Protein AF-A0AAW4BKP0-F1 (afdb_monomer_lite)

Sequence (81 aa):
MIHKRDPHTGQKFKSCPHCSDANGGEHVFHPYPSSFGKTPARVTARNPEGYQSYCIDCRRLDKGVQSQTYMNGKACSSLVE

Secondary structure (DSSP, 8-state):
--EEE-TTT--EEEE-HHHHHHHSSS-EEEETTTTT-B-GGG-BTTBTT-B-SS-HHHHTSPTTPPPSGGGGSEEGGGG--

Foldseek 3Di:
DDWFAQPVPRFIWDFAPLLQVLVVPFTFIDGPPVQFDADPVQDDPVRNRRTHRHGPQVVPDDPPDRDPCNVVTDGPVNRDD

pLDDT: mean 93.32, std 5.34, range [57.66, 97.31]

Radius of gyration: 12.6 Å; chains: 1; bounding box: 27×32×30 Å

Structure (mmCIF, N/CA/C/O backbone):
data_AF-A0AAW4BKP0-F1
#
_entry.id   AF-A0AAW4BKP0-F1
#
loop_
_atom_site.group_PDB
_atom_site.id
_atom_site.type_symbol
_atom_site.label_at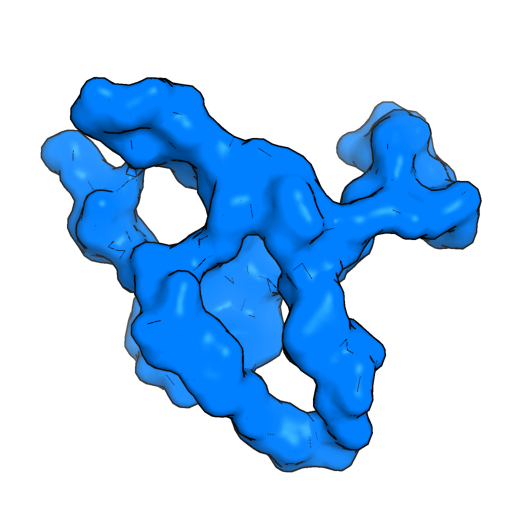om_id
_atom_site.label_alt_id
_atom_site.label_comp_id
_atom_site.label_asym_id
_atom_site.label_entity_id
_atom_site.label_seq_id
_atom_site.pdbx_PDB_ins_code
_atom_site.Cartn_x
_atom_site.Cartn_y
_atom_site.Cartn_z
_atom_site.occupancy
_atom_site.B_iso_or_equiv
_atom_site.auth_seq_id
_atom_site.auth_comp_id
_atom_site.auth_asym_id
_atom_site.auth_atom_id
_atom_site.pdbx_PDB_model_num
ATOM 1 N N . MET A 1 1 ? -5.103 2.868 -6.549 1.00 78.94 1 MET A N 1
ATOM 2 C CA . MET A 1 1 ? -4.752 2.578 -5.140 1.00 78.94 1 MET A CA 1
ATOM 3 C C . MET A 1 1 ? -4.980 3.832 -4.347 1.00 78.94 1 MET A C 1
ATOM 5 O O . MET A 1 1 ? -4.630 4.897 -4.842 1.00 78.94 1 MET A O 1
ATOM 9 N N . ILE A 1 2 ? -5.596 3.702 -3.181 1.00 88.94 2 ILE A N 1
ATOM 10 C CA . ILE A 1 2 ? -6.056 4.850 -2.411 1.00 88.94 2 ILE A CA 1
ATOM 11 C C . ILE A 1 2 ? -4.893 5.340 -1.556 1.00 88.94 2 ILE A C 1
ATOM 13 O O . ILE A 1 2 ? -4.205 4.544 -0.913 1.00 88.94 2 ILE A O 1
ATOM 17 N N . HIS A 1 3 ? -4.660 6.647 -1.578 1.00 91.50 3 HIS A N 1
ATOM 18 C CA . HIS A 1 3 ? -3.749 7.315 -0.661 1.00 91.50 3 HIS A CA 1
ATOM 19 C C . HIS A 1 3 ? -4.570 8.124 0.334 1.00 91.50 3 HIS A C 1
ATOM 21 O O . HIS A 1 3 ? -5.572 8.731 -0.038 1.00 91.50 3 HIS A O 1
ATOM 27 N N . LYS A 1 4 ? -4.126 8.132 1.585 1.00 94.06 4 LYS A N 1
ATOM 28 C CA . LYS A 1 4 ? -4.689 8.959 2.649 1.00 94.06 4 LYS A CA 1
ATOM 29 C C . LYS A 1 4 ? -3.574 9.675 3.391 1.00 94.06 4 LYS A C 1
ATOM 31 O O . LYS A 1 4 ? -2.403 9.300 3.294 1.00 94.06 4 LYS A O 1
ATOM 36 N N . ARG A 1 5 ? -3.946 10.721 4.115 1.00 93.81 5 ARG A N 1
ATOM 37 C CA . ARG A 1 5 ? -3.058 11.436 5.019 1.00 93.81 5 ARG A CA 1
ATOM 38 C C . ARG A 1 5 ? -3.644 11.330 6.414 1.00 93.81 5 ARG A C 1
ATOM 40 O O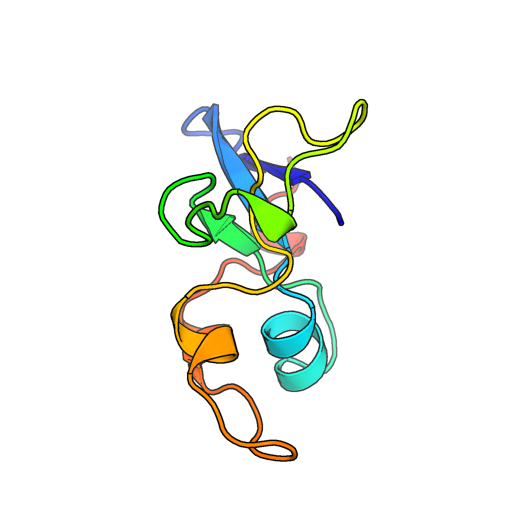 . ARG A 1 5 ? -4.845 11.494 6.570 1.00 93.81 5 ARG A O 1
ATOM 47 N N . ASP A 1 6 ? -2.807 11.005 7.384 1.00 91.25 6 ASP A N 1
ATOM 48 C CA . ASP A 1 6 ? -3.202 11.066 8.784 1.00 91.25 6 ASP A CA 1
ATOM 49 C C . ASP A 1 6 ? -3.377 12.548 9.167 1.00 91.25 6 ASP A C 1
ATOM 51 O O . ASP A 1 6 ? -2.448 13.331 8.929 1.00 91.25 6 ASP A O 1
ATOM 55 N N . PRO A 1 7 ? -4.552 12.959 9.675 1.00 88.06 7 PRO A N 1
ATOM 56 C CA . PRO A 1 7 ? -4.849 14.371 9.910 1.00 88.06 7 PRO A CA 1
ATOM 57 C C . PRO A 1 7 ? -4.058 14.960 11.081 1.00 88.06 7 PRO A C 1
ATOM 59 O O . PRO A 1 7 ? -3.759 16.151 11.086 1.00 88.06 7 PRO A O 1
ATOM 62 N N . HIS A 1 8 ? -3.639 14.130 12.038 1.00 88.06 8 HIS A N 1
ATOM 63 C CA . HIS A 1 8 ? -2.892 14.584 13.208 1.00 88.06 8 HIS A CA 1
ATOM 64 C C . HIS A 1 8 ? -1.397 14.732 12.919 1.00 88.06 8 HIS A C 1
ATOM 66 O O . HIS A 1 8 ? -0.754 15.660 13.400 1.00 88.06 8 HIS A O 1
ATOM 72 N N . THR A 1 9 ? -0.827 13.809 12.140 1.00 91.38 9 THR A N 1
ATOM 73 C CA . THR A 1 9 ? 0.629 13.757 11.900 1.00 91.38 9 THR A CA 1
ATOM 74 C C . THR A 1 9 ? 1.041 14.246 10.513 1.00 91.38 9 THR A C 1
ATOM 76 O O . THR A 1 9 ? 2.224 14.461 10.250 1.00 91.38 9 THR A O 1
ATOM 79 N N . GLY A 1 10 ? 0.097 14.368 9.577 1.00 91.25 10 GLY A N 1
ATOM 80 C CA . GLY A 1 10 ? 0.376 14.662 8.173 1.00 91.25 10 GLY A CA 1
ATOM 81 C C . GLY A 1 10 ? 1.075 13.520 7.418 1.00 91.25 10 GLY A C 1
ATOM 82 O O . GLY A 1 10 ? 1.422 13.689 6.237 1.00 91.25 10 GLY A O 1
ATOM 83 N N . GLN A 1 11 ? 1.289 12.363 8.056 1.00 94.44 11 GLN A N 1
ATOM 84 C CA . GLN A 1 11 ? 1.954 11.214 7.448 1.00 94.44 11 GLN A CA 1
ATOM 85 C C . GLN A 1 11 ? 1.101 10.642 6.310 1.00 94.44 11 GLN A C 1
ATOM 87 O O . GLN A 1 11 ? -0.119 10.517 6.413 1.00 94.44 11 GLN A O 1
ATOM 92 N N . LYS A 1 12 ? 1.749 10.305 5.191 1.00 95.19 12 LYS A N 1
ATOM 93 C CA . LYS A 1 12 ? 1.080 9.713 4.030 1.00 95.19 12 LYS A CA 1
ATOM 94 C C . LYS A 1 12 ? 0.968 8.208 4.204 1.00 95.19 12 LYS A C 1
ATOM 96 O O . LYS A 1 12 ? 1.925 7.537 4.587 1.00 95.19 12 LYS A O 1
ATOM 101 N N . PHE A 1 13 ? -0.179 7.683 3.818 1.00 96.31 13 PHE A N 1
ATOM 102 C CA . PHE A 1 13 ? -0.472 6.267 3.815 1.00 96.31 13 PHE A CA 1
ATOM 103 C C . PHE A 1 13 ? -1.011 5.836 2.458 1.00 96.31 13 PHE A C 1
ATOM 105 O O . PHE A 1 13 ? -1.618 6.616 1.720 1.00 96.31 13 PHE A O 1
ATOM 112 N N . LYS A 1 14 ? -0.816 4.561 2.144 1.00 96.19 14 LYS A N 1
ATOM 113 C CA . LYS A 1 14 ? -1.330 3.927 0.934 1.00 96.19 14 LYS A CA 1
ATOM 114 C C . LYS A 1 14 ? -2.004 2.611 1.288 1.00 96.19 14 LYS A C 1
ATOM 116 O O . LYS A 1 14 ? -1.496 1.859 2.116 1.00 96.19 14 LYS A O 1
ATOM 121 N N . SER A 1 15 ? -3.134 2.333 0.647 1.00 97.12 15 SER A N 1
ATOM 122 C CA . SER A 1 15 ? -3.875 1.087 0.832 1.00 97.12 15 SER A CA 1
ATOM 123 C C . SER A 1 15 ? -3.112 -0.099 0.226 1.00 97.12 15 SER A C 1
ATOM 125 O O . SER A 1 15 ? -2.760 -0.042 -0.959 1.00 97.12 15 SER A O 1
ATOM 127 N N . CYS A 1 16 ? -2.911 -1.182 0.981 1.00 97.25 16 CYS A N 1
ATOM 128 C CA . CYS A 1 16 ? -2.452 -2.459 0.427 1.00 97.25 16 CYS A CA 1
ATOM 129 C C . CYS A 1 16 ? -3.675 -3.311 0.039 1.00 97.25 16 CYS A C 1
ATOM 131 O O . CYS A 1 16 ? -4.480 -3.621 0.923 1.00 97.25 16 CYS A O 1
ATOM 133 N N . PRO A 1 17 ? -3.832 -3.715 -1.239 1.00 95.50 17 PRO A N 1
ATOM 134 C CA . PRO A 1 17 ? -4.998 -4.491 -1.663 1.00 95.50 17 PRO A CA 1
ATOM 135 C C . PRO A 1 17 ? -5.128 -5.820 -0.915 1.00 95.50 17 PRO A C 1
ATOM 137 O O . PRO A 1 17 ? -6.204 -6.134 -0.434 1.00 95.50 17 PRO A O 1
ATOM 140 N N . HIS A 1 18 ? -4.022 -6.544 -0.726 1.00 96.56 18 HIS A N 1
ATOM 141 C CA . HIS A 1 18 ? -4.042 -7.851 -0.066 1.00 96.56 18 HIS A CA 1
ATOM 142 C C . HIS A 1 18 ? -4.343 -7.765 1.438 1.00 96.56 18 HIS A C 1
ATOM 144 O O . HIS A 1 18 ? -5.031 -8.619 1.981 1.00 96.56 18 HIS A O 1
ATOM 150 N N . CYS A 1 19 ? -3.889 -6.705 2.117 1.00 97.31 19 CYS A N 1
ATOM 151 C CA . CYS A 1 19 ? -4.298 -6.456 3.501 1.00 97.31 19 CYS A CA 1
ATOM 152 C C . CYS A 1 19 ? -5.770 -6.041 3.599 1.00 97.31 19 CYS A C 1
ATOM 154 O O . CYS A 1 19 ? -6.442 -6.411 4.549 1.00 97.31 19 CYS A O 1
ATOM 156 N N . SER A 1 20 ? -6.264 -5.266 2.629 1.00 96.75 20 SER A N 1
ATOM 157 C CA . SER A 1 20 ? -7.671 -4.846 2.604 1.00 96.75 20 SER A CA 1
ATOM 158 C C . SER A 1 20 ? -8.601 -6.040 2.386 1.00 96.75 20 SER A C 1
ATOM 160 O O . SER 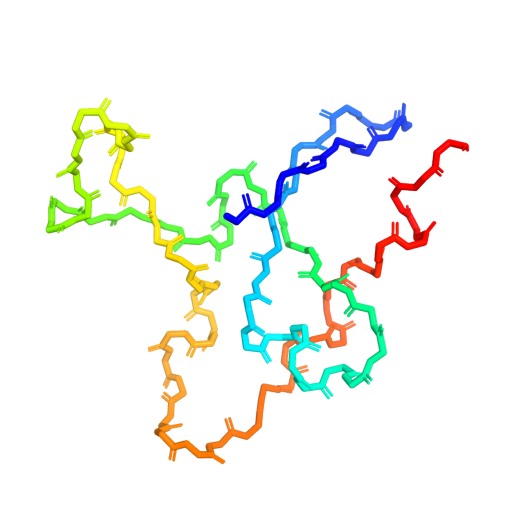A 1 20 ? -9.623 -6.140 3.049 1.00 96.75 20 SER A O 1
ATOM 162 N N . ASP A 1 21 ? -8.210 -6.953 1.497 1.00 95.50 21 ASP A N 1
ATOM 163 C CA . ASP A 1 21 ? -8.910 -8.214 1.252 1.00 95.50 21 ASP A CA 1
ATOM 164 C C . ASP A 1 21 ? -8.926 -9.096 2.510 1.00 95.50 21 ASP A C 1
ATOM 166 O O . ASP A 1 21 ? -9.990 -9.491 2.975 1.00 95.50 21 ASP A O 1
ATOM 170 N N . ALA A 1 22 ? -7.765 -9.288 3.148 1.00 95.75 22 ALA A N 1
ATOM 171 C CA . ALA A 1 22 ? -7.658 -10.059 4.386 1.00 95.75 22 ALA A CA 1
ATOM 172 C C . ALA A 1 22 ? -8.465 -9.475 5.558 1.00 95.75 22 ALA A C 1
ATOM 174 O O . ALA A 1 22 ? -8.952 -10.238 6.387 1.00 95.75 22 ALA A O 1
ATOM 175 N N . ASN A 1 23 ? -8.602 -8.148 5.624 1.00 96.00 23 ASN A N 1
ATOM 176 C CA . ASN A 1 23 ? -9.407 -7.457 6.630 1.00 96.00 23 ASN A CA 1
ATOM 177 C C . ASN A 1 23 ? -10.920 -7.628 6.406 1.00 96.00 23 ASN A C 1
ATOM 179 O O . ASN A 1 23 ? -11.697 -7.483 7.344 1.00 96.00 23 ASN A O 1
ATOM 183 N N . GLY A 1 24 ? -11.357 -7.893 5.170 1.00 92.69 24 GLY A N 1
ATOM 184 C CA . GLY A 1 24 ? -12.740 -8.251 4.833 1.00 92.69 24 GLY A CA 1
ATOM 185 C C . GLY A 1 24 ? -13.800 -7.146 4.957 1.00 92.69 24 GLY A C 1
ATOM 186 O O . GLY A 1 24 ? -14.933 -7.369 4.543 1.00 92.69 24 GLY A O 1
ATOM 187 N N . GLY A 1 25 ? -13.470 -5.966 5.496 1.00 91.69 25 GLY A N 1
ATOM 188 C CA . GLY A 1 25 ? -14.439 -4.878 5.707 1.00 91.69 25 GLY A CA 1
ATOM 189 C C . GLY A 1 25 ? -13.966 -3.503 5.241 1.00 91.69 25 GLY A C 1
ATOM 190 O O . GLY A 1 25 ? -14.676 -2.805 4.522 1.00 91.69 25 GLY A O 1
ATOM 191 N N . GLU A 1 26 ? -12.750 -3.108 5.618 1.00 93.75 26 GLU A N 1
ATOM 192 C CA . GLU A 1 26 ? -12.201 -1.787 5.294 1.00 93.75 26 GLU A CA 1
ATOM 193 C C . GLU A 1 26 ? -10.866 -1.861 4.553 1.00 93.75 26 GLU A C 1
ATOM 195 O O . GLU A 1 26 ? -10.087 -2.804 4.711 1.00 93.75 26 GLU A O 1
ATOM 200 N N . HIS A 1 27 ? -10.554 -0.798 3.804 1.00 96.19 27 HIS A N 1
ATOM 201 C CA . HIS A 1 27 ? -9.214 -0.610 3.264 1.00 96.19 27 HIS A CA 1
ATOM 202 C C . HIS A 1 27 ? -8.181 -0.489 4.382 1.00 96.19 27 HIS A C 1
ATOM 204 O O . HIS A 1 27 ? -8.323 0.338 5.283 1.00 96.19 27 HIS A O 1
ATOM 210 N N . VAL A 1 28 ? -7.107 -1.266 4.258 1.00 97.19 28 VAL A N 1
ATOM 211 C CA . VAL A 1 28 ? -5.983 -1.251 5.192 1.00 97.19 28 VAL A CA 1
ATOM 212 C C . VAL A 1 28 ? -4.813 -0.483 4.595 1.00 97.19 28 VAL A C 1
ATOM 214 O O . VAL A 1 28 ? -4.335 -0.771 3.491 1.00 97.19 28 VAL A O 1
ATOM 217 N N . PHE A 1 29 ? -4.347 0.502 5.352 1.00 97.12 29 PHE A N 1
ATOM 218 C CA . PHE A 1 29 ? -3.358 1.490 4.966 1.00 97.12 29 PHE A CA 1
ATOM 219 C C . PHE A 1 29 ? -2.030 1.274 5.694 1.00 97.12 29 PHE A C 1
ATOM 221 O O . PHE A 1 29 ? -1.994 1.093 6.907 1.00 97.12 29 PHE A O 1
ATOM 228 N N . HIS A 1 30 ? -0.923 1.371 4.957 1.00 97.06 30 HIS A N 1
ATOM 229 C CA . HIS A 1 30 ? 0.431 1.332 5.515 1.00 97.06 30 HIS A CA 1
ATOM 230 C C . HIS A 1 30 ? 1.209 2.609 5.179 1.00 97.06 30 HIS A C 1
ATOM 232 O O . HIS A 1 30 ? 0.888 3.261 4.173 1.00 97.06 30 HIS A O 1
ATOM 238 N N . PRO A 1 31 ? 2.224 2.966 5.989 1.00 96.00 31 PRO A N 1
ATOM 239 C CA . PRO A 1 31 ? 3.074 4.120 5.739 1.00 96.00 31 PRO A CA 1
ATOM 240 C C . PRO A 1 31 ? 3.610 4.155 4.307 1.00 96.00 31 PRO A C 1
ATOM 242 O O . PRO A 1 31 ? 4.164 3.184 3.781 1.00 96.00 31 PRO A O 1
ATOM 245 N N . TYR A 1 32 ? 3.435 5.302 3.662 1.00 94.50 32 TYR A N 1
ATOM 246 C CA . TYR A 1 32 ? 3.880 5.540 2.302 1.00 94.50 32 TYR A CA 1
ATOM 247 C C . TYR A 1 32 ? 4.969 6.619 2.291 1.00 94.50 32 TYR A C 1
ATOM 249 O O . TYR A 1 32 ? 4.750 7.703 2.837 1.00 94.50 32 TYR A O 1
ATOM 257 N N . PRO A 1 33 ? 6.122 6.377 1.640 1.00 93.75 33 PRO A N 1
ATOM 258 C CA . PRO A 1 33 ? 6.422 5.241 0.755 1.00 93.75 33 PRO A CA 1
ATOM 259 C C . PRO A 1 33 ? 7.057 4.002 1.413 1.00 93.75 3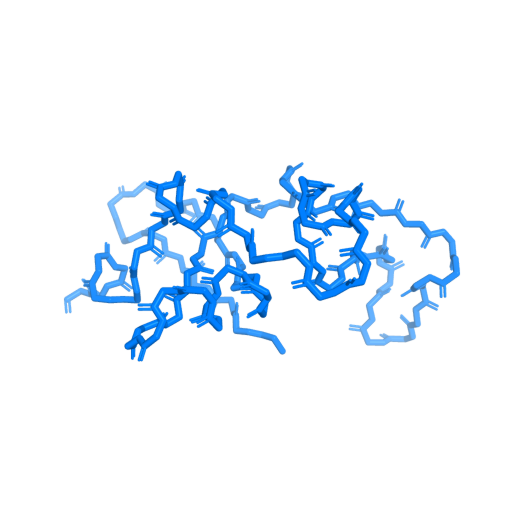3 PRO A C 1
ATOM 261 O O . PRO A 1 33 ? 7.207 2.973 0.745 1.00 93.75 33 PRO A O 1
ATOM 264 N N . SER A 1 34 ? 7.456 4.089 2.684 1.00 94.69 34 SER A N 1
ATOM 265 C CA . SER A 1 34 ? 8.372 3.134 3.329 1.00 94.69 34 SER A CA 1
ATOM 266 C C . SER A 1 34 ? 7.908 1.674 3.288 1.00 94.69 34 SER A C 1
ATOM 268 O O . SER A 1 34 ? 8.731 0.792 3.059 1.00 94.69 34 SER A O 1
ATOM 270 N N . SER A 1 35 ? 6.608 1.395 3.416 1.00 96.81 35 SER A N 1
ATOM 271 C CA . SER A 1 35 ? 6.097 0.018 3.472 1.00 96.81 35 SER A CA 1
ATOM 272 C C . SER A 1 35 ? 5.871 -0.648 2.110 1.00 96.81 35 SER A C 1
ATOM 274 O O . SER A 1 35 ? 5.473 -1.809 2.077 1.00 96.81 35 SER A O 1
ATOM 276 N N . PHE A 1 36 ? 6.088 0.038 0.982 1.00 96.12 36 PHE A N 1
ATOM 277 C CA . PHE A 1 36 ? 5.804 -0.505 -0.361 1.00 96.12 36 PHE A CA 1
ATOM 278 C C . PHE A 1 36 ? 7.074 -0.802 -1.162 1.00 96.12 36 PHE A C 1
ATOM 280 O O . PHE A 1 36 ? 7.147 -1.796 -1.892 1.00 96.12 36 PHE A O 1
ATOM 287 N N . GLY A 1 37 ? 8.092 0.045 -1.014 1.00 93.31 37 GLY A N 1
ATOM 288 C CA . GLY A 1 37 ? 9.304 -0.028 -1.822 1.00 93.31 37 GLY A CA 1
ATOM 289 C C . GLY A 1 37 ? 9.063 0.303 -3.300 1.00 93.31 37 GLY A C 1
ATOM 290 O O . GLY A 1 37 ? 7.932 0.523 -3.753 1.00 93.31 37 GLY A O 1
ATOM 291 N N . LYS A 1 38 ? 10.158 0.343 -4.061 1.00 95.00 38 LYS A N 1
ATOM 292 C CA . LYS A 1 38 ? 10.178 0.721 -5.478 1.00 95.00 38 LYS A CA 1
ATOM 293 C C . LYS A 1 38 ? 10.913 -0.299 -6.334 1.00 95.00 38 LYS A C 1
ATOM 295 O O . LYS A 1 38 ? 11.783 -1.009 -5.839 1.00 95.00 38 LYS A O 1
ATOM 300 N N . THR A 1 39 ? 10.573 -0.362 -7.618 1.00 92.69 39 THR A N 1
ATOM 301 C CA . THR A 1 39 ? 11.309 -1.156 -8.615 1.00 92.69 39 THR A CA 1
ATOM 302 C C . THR A 1 39 ? 11.252 -0.490 -9.990 1.00 92.69 39 THR A C 1
ATOM 304 O O . THR A 1 39 ? 10.179 0.009 -10.342 1.00 92.69 39 THR A O 1
ATOM 307 N N . PRO A 1 40 ? 12.309 -0.594 -10.818 1.00 95.44 40 PRO A N 1
ATOM 308 C CA . PRO A 1 40 ? 12.307 -0.063 -12.184 1.00 95.44 40 PRO A CA 1
ATOM 309 C C . PRO A 1 40 ? 11.126 -0.554 -13.033 1.00 95.44 40 PRO A C 1
ATOM 311 O O . PRO A 1 40 ? 10.477 0.238 -13.701 1.00 95.44 40 PRO A O 1
ATOM 314 N N . ALA A 1 41 ? 10.750 -1.832 -12.915 1.00 94.62 41 ALA A N 1
ATOM 315 C CA . ALA A 1 41 ? 9.631 -2.427 -13.659 1.00 94.62 41 ALA A CA 1
ATOM 316 C C . ALA A 1 41 ? 8.246 -1.814 -13.354 1.00 94.62 41 ALA A C 1
ATOM 318 O O . ALA A 1 41 ? 7.268 -2.112 -14.033 1.00 94.62 41 ALA A O 1
ATOM 319 N N . ARG A 1 42 ? 8.128 -0.990 -12.305 1.00 94.50 42 ARG A N 1
ATOM 320 C CA . ARG A 1 42 ? 6.883 -0.295 -11.939 1.00 94.50 42 ARG A CA 1
ATOM 321 C C . ARG A 1 42 ? 6.905 1.185 -12.304 1.00 94.50 42 ARG A C 1
ATOM 323 O O . ARG A 1 42 ? 5.908 1.866 -12.044 1.00 94.50 42 ARG A O 1
ATOM 330 N N . VAL A 1 43 ? 8.011 1.674 -12.865 1.00 96.56 43 VAL A N 1
ATOM 331 C CA . VAL A 1 43 ? 8.144 3.049 -13.341 1.00 96.56 43 VAL A CA 1
ATOM 332 C C . VAL A 1 43 ? 7.258 3.225 -14.566 1.00 96.56 43 VAL A C 1
ATOM 334 O O . VAL A 1 43 ? 7.362 2.497 -15.547 1.00 96.56 43 VAL A O 1
ATOM 337 N N . THR A 1 44 ? 6.350 4.190 -14.488 1.00 94.25 44 THR A N 1
ATOM 338 C CA . THR A 1 44 ? 5.484 4.603 -15.599 1.00 94.25 44 THR A CA 1
ATOM 339 C C . THR A 1 44 ? 5.294 6.114 -15.528 1.00 94.25 44 THR A C 1
ATOM 341 O O . THR A 1 44 ? 5.532 6.706 -14.476 1.00 94.25 44 THR A O 1
ATOM 344 N N . ALA A 1 45 ? 4.769 6.742 -16.584 1.00 94.94 45 ALA A N 1
ATOM 345 C CA . ALA A 1 45 ? 4.451 8.175 -16.560 1.00 94.94 45 ALA A CA 1
ATOM 346 C C . ALA A 1 45 ? 3.545 8.582 -15.374 1.00 94.94 45 ALA A C 1
ATOM 348 O O . ALA A 1 45 ? 3.645 9.693 -14.869 1.00 94.94 45 ALA A O 1
ATOM 349 N N . ARG A 1 46 ? 2.684 7.671 -14.891 1.00 90.12 46 ARG A N 1
ATOM 350 C CA . ARG A 1 46 ? 1.773 7.897 -13.751 1.00 90.12 46 ARG A CA 1
ATOM 351 C C . ARG A 1 46 ? 2.318 7.398 -12.403 1.00 90.12 46 ARG A C 1
ATOM 353 O O . ARG A 1 46 ? 1.690 7.612 -11.372 1.00 90.12 46 ARG A O 1
ATOM 360 N N . ASN A 1 47 ? 3.461 6.715 -12.399 1.00 91.81 47 ASN A N 1
ATOM 361 C CA . ASN A 1 47 ? 4.166 6.228 -11.211 1.00 91.81 47 ASN A CA 1
ATOM 362 C C . ASN A 1 47 ? 5.677 6.384 -11.445 1.00 91.81 47 ASN A C 1
ATOM 364 O O . ASN A 1 47 ? 6.364 5.375 -11.628 1.00 91.81 47 ASN A O 1
ATOM 368 N N . PRO A 1 48 ? 6.187 7.627 -11.509 1.00 93.94 48 PRO A N 1
ATOM 369 C CA . PRO A 1 48 ? 7.564 7.894 -11.929 1.00 93.94 48 PRO A CA 1
ATOM 370 C C . PRO A 1 48 ? 8.593 7.277 -10.976 1.00 93.94 48 PRO A C 1
ATOM 372 O O . PRO A 1 48 ? 9.634 6.798 -11.404 1.00 93.94 48 PRO A O 1
ATOM 375 N N . GLU A 1 49 ? 8.255 7.180 -9.691 1.00 93.62 49 GLU A N 1
ATOM 376 C CA . GLU A 1 49 ? 9.117 6.588 -8.664 1.00 93.62 49 GLU A CA 1
ATOM 377 C C . GLU A 1 49 ? 9.098 5.051 -8.645 1.00 93.62 49 GLU A C 1
ATOM 379 O O . GLU A 1 49 ? 9.880 4.418 -7.935 1.00 93.62 49 GLU A O 1
ATOM 384 N N . GLY A 1 50 ? 8.186 4.419 -9.390 1.00 94.81 50 GLY A N 1
ATOM 385 C CA . GLY A 1 50 ? 8.105 2.964 -9.475 1.00 94.81 50 GLY A CA 1
ATOM 386 C C . GLY A 1 50 ? 7.637 2.278 -8.191 1.00 94.81 50 GLY A C 1
ATOM 387 O O . GLY A 1 50 ? 8.053 1.153 -7.907 1.00 94.81 50 GLY A O 1
ATOM 388 N N . TYR A 1 51 ? 6.766 2.918 -7.405 1.00 95.94 51 TYR A N 1
ATOM 389 C CA . TYR A 1 51 ? 6.239 2.314 -6.182 1.00 95.94 51 TYR A CA 1
ATOM 390 C C . TYR A 1 51 ? 5.368 1.094 -6.457 1.00 95.94 51 TYR A C 1
ATOM 392 O O . TYR A 1 51 ? 4.607 1.023 -7.429 1.00 95.94 51 TYR A O 1
ATOM 400 N N . GLN A 1 52 ? 5.446 0.138 -5.546 1.00 96.25 52 GLN A N 1
ATOM 401 C CA . GLN A 1 52 ? 4.748 -1.132 -5.668 1.00 96.25 52 GLN A CA 1
ATOM 402 C C . GLN A 1 52 ? 3.285 -1.045 -5.260 1.00 96.25 52 GLN A C 1
ATOM 404 O O . GLN A 1 52 ? 2.883 -0.135 -4.532 1.00 96.25 52 GLN A O 1
ATOM 409 N N . SER A 1 53 ? 2.471 -1.980 -5.761 1.00 94.50 53 SER A N 1
ATOM 410 C CA . SER A 1 53 ? 1.042 -2.000 -5.433 1.00 94.50 53 SER A CA 1
ATOM 411 C C . SER A 1 53 ? 0.7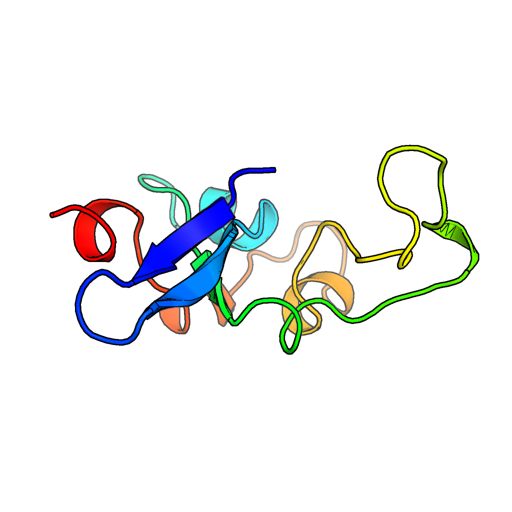38 -2.532 -4.042 1.00 94.50 53 SER A C 1
ATOM 413 O O . SER A 1 53 ? -0.137 -2.015 -3.356 1.00 94.50 53 SER A O 1
ATOM 415 N N . TYR A 1 54 ? 1.467 -3.566 -3.650 1.00 96.19 54 TYR A N 1
ATOM 416 C CA . TYR A 1 54 ? 1.312 -4.262 -2.384 1.00 96.19 54 TYR A CA 1
ATOM 417 C C . TYR A 1 54 ? 2.422 -3.825 -1.428 1.00 96.19 54 TYR A C 1
ATOM 419 O O . TYR A 1 54 ? 3.505 -3.442 -1.885 1.00 96.19 54 TYR A O 1
ATOM 427 N N . CYS A 1 55 ? 2.160 -3.889 -0.120 1.00 97.06 55 CYS A N 1
ATOM 428 C CA . CYS A 1 55 ? 3.208 -3.685 0.874 1.00 97.06 55 CYS A CA 1
ATOM 429 C C . CYS A 1 55 ? 4.281 -4.782 0.763 1.00 97.06 55 CYS A C 1
ATOM 431 O O . CYS A 1 55 ? 4.038 -5.852 0.200 1.00 97.06 55 CYS A O 1
ATOM 433 N N . ILE A 1 56 ? 5.477 -4.502 1.279 1.00 96.50 56 ILE A N 1
ATOM 434 C CA . ILE A 1 56 ? 6.641 -5.394 1.204 1.00 96.50 56 ILE A CA 1
ATOM 435 C C . ILE A 1 56 ? 6.309 -6.779 1.765 1.00 96.50 56 ILE A C 1
ATOM 437 O O . ILE A 1 56 ? 6.658 -7.772 1.132 1.00 96.50 56 ILE A O 1
ATOM 441 N N . ASP A 1 57 ? 5.582 -6.840 2.879 1.00 96.12 57 ASP A N 1
ATOM 442 C CA . ASP A 1 57 ? 5.221 -8.106 3.520 1.00 96.12 57 ASP A CA 1
ATOM 443 C C . ASP A 1 57 ? 4.298 -8.935 2.627 1.00 96.12 57 ASP A C 1
ATOM 445 O O . ASP A 1 57 ? 4.592 -10.088 2.330 1.00 96.12 57 ASP A O 1
ATOM 449 N N . CYS A 1 58 ? 3.238 -8.324 2.087 1.00 96.75 58 CYS A N 1
ATOM 450 C CA . CYS A 1 58 ? 2.312 -9.016 1.189 1.00 96.75 58 CYS A CA 1
ATOM 451 C C . CYS A 1 58 ? 2.960 -9.463 -0.121 1.00 96.75 58 CYS A C 1
ATOM 453 O O . CYS A 1 58 ? 2.522 -10.444 -0.709 1.00 96.75 58 CYS A O 1
ATOM 455 N N . ARG A 1 59 ? 3.991 -8.759 -0.600 1.00 94.75 59 ARG A N 1
ATOM 456 C CA . ARG A 1 59 ? 4.719 -9.153 -1.816 1.00 94.75 59 ARG A CA 1
ATOM 457 C C . ARG A 1 59 ? 5.556 -10.416 -1.642 1.00 94.75 59 ARG A C 1
ATOM 459 O O . ARG A 1 59 ? 5.957 -10.988 -2.649 1.00 94.75 59 ARG A O 1
ATOM 466 N N . ARG A 1 60 ? 5.880 -10.781 -0.402 1.00 93.81 60 ARG A N 1
ATOM 467 C CA . ARG A 1 60 ? 6.674 -11.969 -0.067 1.00 93.81 60 ARG A CA 1
ATOM 468 C C . ARG A 1 60 ? 5.807 -13.188 0.238 1.00 93.81 60 ARG A C 1
ATOM 470 O O . ARG A 1 60 ? 6.361 -14.257 0.448 1.00 93.81 60 ARG A O 1
ATOM 477 N N . LEU A 1 61 ? 4.485 -13.021 0.286 1.00 94.44 61 LEU A N 1
ATOM 478 C CA . LEU A 1 61 ? 3.559 -14.119 0.528 1.00 94.44 61 LEU A CA 1
ATOM 479 C C . LEU A 1 61 ? 3.364 -14.953 -0.735 1.00 94.44 61 LEU A C 1
ATOM 481 O O . LEU A 1 61 ? 3.291 -14.420 -1.847 1.00 94.44 61 LEU A O 1
ATOM 485 N N . ASP A 1 62 ? 3.219 -16.257 -0.533 1.00 93.38 62 ASP A N 1
ATOM 486 C CA . ASP A 1 62 ? 2.795 -17.172 -1.580 1.00 93.38 62 ASP A CA 1
ATOM 487 C C . ASP A 1 62 ? 1.346 -16.900 -1.999 1.00 93.38 62 ASP A C 1
ATOM 489 O O . ASP A 1 62 ? 0.526 -16.349 -1.256 1.00 93.38 62 ASP A O 1
ATOM 493 N N . LYS A 1 63 ? 1.014 -17.296 -3.230 1.00 87.06 63 LYS A N 1
ATOM 494 C CA . LYS A 1 63 ? -0.338 -17.127 -3.771 1.00 87.06 63 LYS A CA 1
ATOM 495 C C . LYS A 1 63 ? -1.351 -17.895 -2.918 1.00 87.06 63 LYS A C 1
ATOM 497 O O . LYS A 1 63 ? -1.165 -19.076 -2.654 1.00 87.06 63 LYS A O 1
ATOM 502 N N . GLY A 1 64 ? -2.446 -17.228 -2.557 1.00 88.44 64 GLY A N 1
ATOM 503 C CA . GLY A 1 64 ? -3.538 -17.815 -1.773 1.00 88.44 64 GLY A CA 1
ATOM 504 C C . GLY A 1 64 ? -3.332 -17.770 -0.257 1.00 88.44 64 GLY A C 1
ATOM 505 O O . GLY A 1 64 ? -4.262 -18.086 0.478 1.00 88.44 64 GLY A O 1
ATOM 506 N N . VAL A 1 65 ? -2.161 -17.344 0.228 1.00 94.56 65 VAL A N 1
ATOM 507 C CA . VAL A 1 65 ? -1.938 -17.131 1.663 1.00 94.56 65 VAL A CA 1
ATOM 508 C C . VAL A 1 65 ? -2.540 -15.793 2.069 1.00 94.56 65 VAL A C 1
ATOM 510 O O . VAL A 1 65 ? -2.109 -14.754 1.579 1.00 94.56 65 VAL A O 1
ATOM 513 N N . GLN A 1 66 ? -3.501 -15.802 2.992 1.00 94.12 66 GLN A N 1
ATOM 514 C CA . GLN A 1 66 ? -4.098 -14.575 3.520 1.00 94.12 66 GLN A CA 1
ATOM 515 C C . GLN A 1 66 ? -3.039 -13.708 4.220 1.00 94.12 66 GLN A C 1
ATOM 517 O O . GLN A 1 66 ? -2.206 -14.202 4.984 1.00 94.12 66 GLN A O 1
ATOM 522 N N . SER A 1 67 ? -3.074 -12.395 3.976 1.00 95.31 67 SER A N 1
ATOM 523 C CA . SER A 1 67 ? -2.201 -11.457 4.685 1.00 95.31 67 SER A CA 1
ATOM 524 C C . SER A 1 67 ? -2.495 -11.482 6.181 1.00 95.31 67 SER A C 1
ATOM 526 O O . SER A 1 67 ? -3.642 -11.320 6.569 1.00 95.31 67 SER A O 1
ATOM 528 N N . GLN A 1 68 ? -1.460 -11.610 7.015 1.00 95.69 68 GLN A N 1
ATOM 529 C CA . GLN A 1 68 ? -1.534 -11.349 8.462 1.00 95.69 68 GLN A CA 1
ATOM 530 C C . GLN A 1 68 ? -1.107 -9.912 8.802 1.00 95.69 68 GLN A C 1
ATOM 532 O O . GLN A 1 68 ? -1.492 -9.357 9.828 1.00 95.69 68 GLN A O 1
ATOM 537 N N . THR A 1 69 ? -0.371 -9.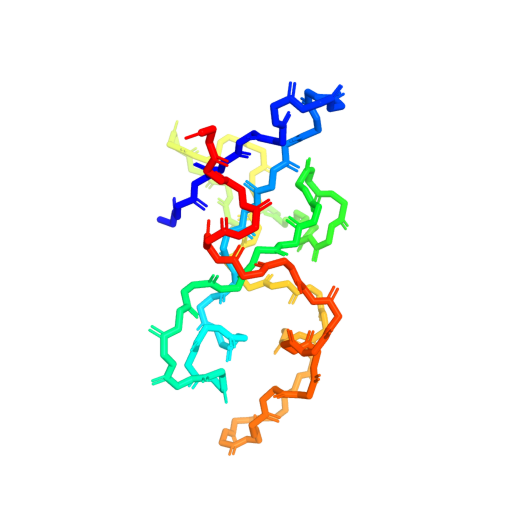255 7.896 1.00 95.56 69 THR A N 1
ATOM 538 C CA . THR A 1 69 ? 0.082 -7.862 8.046 1.00 95.56 69 THR A CA 1
ATOM 539 C C . THR A 1 69 ? -1.077 -6.862 8.060 1.00 95.56 69 THR A C 1
ATOM 541 O O . THR A 1 69 ? -0.876 -5.714 8.450 1.00 95.56 69 THR A O 1
ATOM 544 N N . TYR A 1 70 ? -2.299 -7.262 7.689 1.00 95.12 70 TYR A N 1
ATOM 545 C CA . TYR A 1 70 ? -3.462 -6.374 7.774 1.00 95.12 70 TYR A CA 1
ATOM 546 C C . TYR A 1 70 ? -3.696 -5.826 9.190 1.00 95.12 70 TYR A C 1
ATOM 548 O O . TYR A 1 70 ? -4.056 -4.660 9.326 1.00 95.12 70 TYR A O 1
ATOM 556 N N . MET A 1 71 ? -3.377 -6.608 10.227 1.00 94.56 71 MET A N 1
ATOM 557 C CA . MET A 1 71 ? -3.469 -6.192 11.633 1.00 94.56 71 MET A CA 1
ATOM 558 C C . MET A 1 71 ? -2.480 -5.074 12.003 1.00 94.56 71 MET A C 1
ATOM 560 O O . MET A 1 71 ? -2.700 -4.344 12.962 1.00 94.56 71 MET A O 1
ATOM 564 N N . ASN A 1 72 ? -1.402 -4.912 11.228 1.00 94.19 72 ASN A N 1
ATOM 565 C CA . ASN A 1 72 ? -0.373 -3.890 11.445 1.00 94.19 72 ASN A CA 1
ATOM 566 C C . ASN A 1 72 ? -0.642 -2.600 10.648 1.00 94.19 72 ASN A C 1
ATOM 568 O O . ASN A 1 72 ? 0.186 -1.686 10.635 1.00 94.19 72 ASN A O 1
ATOM 572 N N . GLY A 1 73 ? -1.741 -2.547 9.893 1.00 93.50 73 GLY A N 1
ATOM 573 C CA . GLY A 1 73 ? -2.138 -1.375 9.123 1.00 93.50 73 GLY A CA 1
ATOM 574 C C . GLY A 1 73 ? -3.225 -0.559 9.816 1.00 93.50 73 GLY A C 1
ATOM 575 O O . GLY A 1 73 ? -3.869 -0.999 10.761 1.00 93.50 73 GLY A O 1
ATOM 576 N N . LYS A 1 74 ? -3.445 0.654 9.311 1.00 95.06 74 LYS A N 1
ATOM 577 C CA . LYS A 1 74 ? -4.547 1.522 9.732 1.00 95.06 74 LYS A CA 1
ATOM 578 C C . LYS A 1 74 ? -5.795 1.221 8.906 1.00 95.06 74 LYS A C 1
ATOM 580 O O . LYS A 1 74 ? -5.724 1.224 7.677 1.00 95.06 74 LYS A O 1
ATOM 585 N N . ALA A 1 75 ? -6.930 0.994 9.559 1.00 94.56 75 ALA A N 1
ATOM 586 C CA . ALA A 1 75 ? -8.219 0.903 8.877 1.00 94.56 75 ALA A CA 1
ATOM 587 C C . ALA A 1 75 ? -8.625 2.270 8.301 1.00 94.56 75 ALA A C 1
ATOM 589 O O . ALA A 1 75 ? -8.187 3.317 8.788 1.00 94.56 75 ALA A O 1
ATOM 590 N N . CYS A 1 76 ? -9.454 2.273 7.258 1.00 92.44 76 CYS A N 1
ATOM 591 C CA . CYS A 1 76 ? -9.871 3.493 6.566 1.00 92.44 76 CYS A CA 1
ATOM 592 C C . CYS A 1 76 ? -10.527 4.509 7.512 1.00 92.44 76 CYS A C 1
ATOM 594 O O . CYS A 1 76 ? -10.222 5.702 7.402 1.00 92.44 76 CYS A O 1
ATOM 596 N N . SER A 1 77 ? -11.364 4.015 8.428 1.00 92.12 77 SER A N 1
ATOM 597 C CA . SER A 1 77 ? -12.036 4.726 9.521 1.00 92.12 77 SER A CA 1
ATOM 598 C C . SER A 1 77 ? -11.076 5.455 10.466 1.00 92.12 77 SER A C 1
ATOM 600 O O . SER A 1 77 ? -11.353 6.574 10.875 1.00 92.12 77 SER A O 1
ATOM 602 N N . SER A 1 78 ? -9.898 4.887 10.737 1.00 89.69 78 SER A N 1
ATOM 603 C CA . SER A 1 78 ? -8.867 5.512 11.589 1.00 89.69 78 SER A CA 1
ATOM 604 C C . SER A 1 78 ? -8.083 6.651 10.913 1.00 89.69 78 SER A C 1
ATOM 606 O O . SER A 1 78 ? -7.190 7.244 11.517 1.00 89.69 78 SER A O 1
ATOM 608 N N . LEU A 1 79 ? -8.374 6.916 9.636 1.00 86.56 79 LEU A N 1
ATOM 609 C CA . LEU A 1 79 ? -7.760 7.950 8.798 1.00 86.56 79 LEU A CA 1
ATOM 610 C C . LEU A 1 79 ? -8.838 8.875 8.202 1.00 86.56 79 LEU A C 1
ATOM 612 O O . LEU A 1 79 ? -8.734 9.300 7.045 1.00 86.56 79 LEU A O 1
ATOM 616 N N . VAL A 1 80 ? -9.928 9.091 8.934 1.00 76.56 80 VAL A N 1
ATOM 617 C CA . VAL A 1 80 ? -10.980 10.066 8.615 1.00 76.56 80 VAL A CA 1
ATOM 618 C C . VAL A 1 80 ? -10.919 11.160 9.681 1.00 76.56 80 VAL A C 1
ATOM 620 O O . VAL A 1 80 ? -10.675 10.844 10.844 1.00 76.56 80 VAL A O 1
ATOM 623 N N . GLU A 1 81 ? -11.063 12.417 9.262 1.00 57.66 81 GLU A N 1
ATOM 624 C CA . GLU A 1 81 ? -11.320 13.552 10.163 1.00 57.66 81 GLU A CA 1
ATOM 625 C C . GLU A 1 81 ? -12.766 13.542 10.659 1.00 57.66 81 GLU A C 1
ATOM 627 O O . GLU A 1 81 ? -13.656 13.198 9.844 1.00 57.66 81 GLU A O 1
#

Organism: Vibrio anguillarum (NCBI:txid55601)